Protein AF-A0A9N9BJP9-F1 (afdb_monomer_lite)

Structure (mmCIF, N/CA/C/O backbone):
data_AF-A0A9N9BJP9-F1
#
_entry.id   AF-A0A9N9BJP9-F1
#
loop_
_atom_site.group_PDB
_atom_site.id
_atom_site.type_symbol
_atom_site.label_atom_id
_atom_site.label_alt_id
_atom_site.label_comp_id
_atom_site.label_asym_id
_atom_site.label_entity_id
_atom_site.label_seq_id
_atom_site.pdbx_PDB_ins_code
_atom_site.Cartn_x
_atom_site.Cartn_y
_atom_site.Cartn_z
_atom_site.occupancy
_atom_site.B_iso_or_equiv
_atom_site.auth_seq_id
_atom_site.auth_comp_id
_atom_site.auth_asym_id
_atom_site.auth_atom_id
_atom_site.pdbx_PDB_model_num
ATOM 1 N N . LEU A 1 1 ? -3.721 -9.512 -16.029 1.00 51.00 1 LEU A N 1
ATOM 2 C CA . LEU A 1 1 ? -3.093 -8.735 -14.935 1.00 51.00 1 LEU A CA 1
ATOM 3 C C . LEU A 1 1 ? -4.103 -7.836 -14.221 1.00 51.00 1 LEU A C 1
ATOM 5 O O . LEU A 1 1 ? -4.366 -8.090 -13.059 1.00 51.00 1 LEU A O 1
ATOM 9 N N . ALA A 1 2 ? -4.743 -6.877 -14.905 1.00 48.22 2 ALA A N 1
ATOM 10 C CA . ALA A 1 2 ? -5.698 -5.939 -14.294 1.00 48.22 2 ALA A CA 1
ATOM 11 C C . ALA A 1 2 ? -6.858 -6.609 -13.530 1.00 48.22 2 ALA A C 1
ATOM 13 O O . ALA A 1 2 ? -7.155 -6.204 -12.419 1.00 48.22 2 ALA A O 1
ATOM 14 N N . VAL A 1 3 ? -7.457 -7.680 -14.067 1.00 52.19 3 VAL A N 1
ATOM 15 C CA . VAL A 1 3 ? -8.510 -8.451 -13.369 1.00 52.19 3 VAL A CA 1
ATOM 16 C C . VAL A 1 3 ? -7.966 -9.171 -12.132 1.00 52.19 3 VAL A C 1
ATOM 18 O O . VAL A 1 3 ? -8.630 -9.237 -11.108 1.00 52.19 3 VAL A O 1
ATOM 21 N N . PHE A 1 4 ? -6.736 -9.678 -12.201 1.00 56.03 4 PHE A N 1
ATOM 22 C CA . PHE A 1 4 ? -6.090 -10.377 -11.090 1.00 56.03 4 PHE A CA 1
ATOM 23 C C . PHE A 1 4 ? -5.717 -9.403 -9.967 1.00 56.03 4 PHE A C 1
ATOM 25 O O . PHE A 1 4 ? -5.950 -9.687 -8.800 1.00 56.03 4 PHE A O 1
ATOM 32 N N . VAL A 1 5 ? -5.222 -8.218 -10.334 1.00 58.16 5 VAL A N 1
ATOM 33 C CA . VAL A 1 5 ? -4.972 -7.105 -9.415 1.00 58.16 5 VAL A CA 1
ATOM 34 C C . VAL A 1 5 ? -6.292 -6.588 -8.841 1.00 58.16 5 VAL A C 1
ATOM 36 O O . VAL A 1 5 ? -6.395 -6.417 -7.638 1.00 58.16 5 VAL A O 1
ATOM 39 N N . ALA A 1 6 ? -7.340 -6.431 -9.650 1.00 55.25 6 ALA A N 1
ATOM 40 C CA . ALA A 1 6 ? -8.660 -6.037 -9.166 1.00 55.25 6 ALA A CA 1
ATOM 41 C C . ALA A 1 6 ? -9.241 -7.067 -8.188 1.00 55.25 6 ALA A C 1
ATOM 43 O O . ALA A 1 6 ? -9.764 -6.681 -7.158 1.00 55.25 6 ALA A O 1
ATOM 44 N N . LEU A 1 7 ? -9.110 -8.371 -8.432 1.00 57.06 7 LEU A N 1
ATOM 45 C CA . LEU A 1 7 ? -9.573 -9.396 -7.490 1.00 57.06 7 LEU A CA 1
ATOM 46 C C . LEU A 1 7 ? -8.723 -9.417 -6.211 1.00 57.06 7 LEU A C 1
ATOM 48 O O . LEU A 1 7 ? -9.273 -9.446 -5.113 1.00 57.06 7 LEU A O 1
ATOM 52 N N . ALA A 1 8 ? -7.398 -9.326 -6.341 1.00 59.44 8 ALA A N 1
ATOM 53 C CA . ALA A 1 8 ? -6.474 -9.287 -5.210 1.00 59.44 8 ALA A CA 1
ATOM 54 C C . ALA A 1 8 ? -6.600 -8.007 -4.367 1.00 59.44 8 ALA A C 1
ATOM 56 O O . ALA A 1 8 ? -6.262 -8.029 -3.190 1.00 59.44 8 ALA A O 1
ATOM 57 N N . VAL A 1 9 ? -7.095 -6.908 -4.941 1.00 60.31 9 VAL A N 1
ATOM 58 C CA . VAL A 1 9 ? -7.303 -5.625 -4.253 1.00 60.31 9 VAL A CA 1
ATOM 59 C C . VAL A 1 9 ? -8.758 -5.431 -3.829 1.00 60.31 9 VAL A C 1
ATOM 61 O O . VAL A 1 9 ? -9.011 -4.796 -2.829 1.00 60.31 9 VAL A O 1
ATOM 64 N N . VAL A 1 10 ? -9.766 -5.958 -4.514 1.00 62.53 10 VAL A N 1
ATOM 65 C CA . VAL A 1 10 ? -11.169 -5.701 -4.132 1.00 62.53 10 VAL A CA 1
ATOM 66 C C . VAL A 1 10 ? -11.649 -6.701 -3.081 1.00 62.53 10 VAL A C 1
ATOM 68 O O . VAL A 1 10 ? -12.344 -6.328 -2.136 1.00 62.53 10 VAL A O 1
ATOM 71 N N . ILE A 1 11 ? -11.251 -7.971 -3.196 1.00 63.38 11 ILE A N 1
ATOM 72 C CA . ILE A 1 11 ? -11.727 -9.033 -2.301 1.00 63.38 11 ILE A CA 1
ATOM 73 C C . ILE A 1 11 ? -11.258 -8.828 -0.855 1.00 63.38 11 ILE A C 1
ATOM 75 O O . ILE A 1 11 ? -12.125 -8.787 0.022 1.00 63.38 11 ILE A O 1
ATOM 79 N N . PRO A 1 12 ? -9.956 -8.646 -0.552 1.00 63.62 12 PRO A N 1
ATOM 80 C CA . PRO A 1 12 ? -9.539 -8.446 0.835 1.00 63.62 12 PRO A CA 1
ATOM 81 C C . PRO A 1 12 ? -10.104 -7.152 1.422 1.00 63.62 12 PRO A C 1
ATOM 83 O O . PRO A 1 12 ? -10.356 -7.085 2.621 1.00 63.62 12 PRO A O 1
ATOM 86 N N . PHE A 1 13 ? -10.398 -6.155 0.586 1.00 66.25 13 PHE A N 1
ATOM 87 C CA . PHE A 1 13 ? -10.945 -4.891 1.056 1.00 66.25 13 PHE A CA 1
ATOM 88 C C . PHE A 1 13 ? -12.436 -4.941 1.387 1.00 66.25 13 PHE A C 1
ATOM 90 O O . PHE A 1 13 ? -12.896 -4.205 2.256 1.00 66.25 13 PHE A O 1
ATOM 97 N N . SER A 1 14 ? -13.185 -5.873 0.796 1.00 67.25 14 SER A N 1
ATOM 98 C CA . SER A 1 14 ? -14.571 -6.147 1.202 1.00 67.25 14 SER A CA 1
ATOM 99 C C . SER A 1 14 ? -14.700 -6.682 2.641 1.00 67.25 14 SER A C 1
ATOM 101 O O . SER A 1 14 ? -15.777 -6.604 3.240 1.00 67.25 14 SER A O 1
ATOM 103 N N . LEU A 1 15 ? -13.604 -7.207 3.204 1.00 69.81 15 LEU A N 1
ATOM 104 C CA . LEU A 1 15 ? -13.543 -7.766 4.557 1.00 69.81 15 LEU A CA 1
ATOM 105 C C . LEU A 1 15 ? -13.240 -6.705 5.627 1.00 69.81 15 LEU A C 1
ATOM 107 O O . LEU A 1 15 ? -13.515 -6.940 6.805 1.00 69.81 15 LEU A O 1
ATOM 111 N N . PHE A 1 16 ? -12.714 -5.536 5.244 1.00 72.19 16 PHE A N 1
ATOM 112 C CA . PHE A 1 16 ? -12.505 -4.428 6.174 1.00 72.19 16 PHE A CA 1
ATOM 113 C C . PHE A 1 16 ? -13.831 -3.727 6.454 1.00 72.19 16 PHE A C 1
ATOM 115 O O . PHE A 1 16 ? -14.486 -3.190 5.560 1.00 72.19 16 PHE A O 1
ATOM 122 N N . ARG A 1 17 ? -14.224 -3.730 7.724 1.00 75.25 17 ARG A N 1
ATOM 123 C CA . ARG A 1 17 ? -15.430 -3.071 8.225 1.00 75.25 17 ARG A CA 1
ATOM 124 C C . ARG A 1 17 ? -15.100 -2.343 9.521 1.00 75.25 17 ARG A C 1
ATOM 126 O O . ARG A 1 17 ? -14.260 -2.846 10.274 1.00 75.25 17 ARG A O 1
ATOM 133 N N . PRO A 1 18 ? -15.770 -1.213 9.803 1.00 73.38 18 PRO A N 1
ATOM 134 C CA . PRO A 1 18 ? -15.631 -0.548 11.088 1.00 73.38 18 PRO A CA 1
ATOM 135 C C . PRO A 1 18 ? -16.013 -1.534 12.198 1.00 73.38 18 PRO A C 1
ATOM 137 O O . PRO A 1 18 ? -17.032 -2.221 12.124 1.00 73.38 18 PRO A O 1
ATOM 140 N N . THR A 1 19 ? -15.143 -1.653 13.196 1.00 76.75 19 THR A N 1
ATOM 141 C CA . THR A 1 19 ? -15.304 -2.574 14.324 1.00 76.75 19 THR A CA 1
ATOM 142 C C . THR A 1 19 ? -14.995 -1.851 15.626 1.00 76.75 19 THR A C 1
ATOM 144 O O . THR A 1 19 ? -14.078 -1.024 15.692 1.00 76.75 19 THR A O 1
ATOM 147 N N . GLU A 1 20 ? -15.758 -2.162 16.671 1.00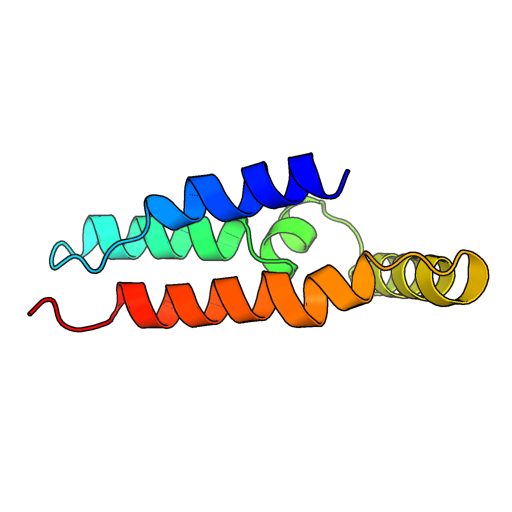 77.81 20 GLU A N 1
ATOM 148 C CA . GLU A 1 20 ? -15.516 -1.655 18.026 1.00 77.81 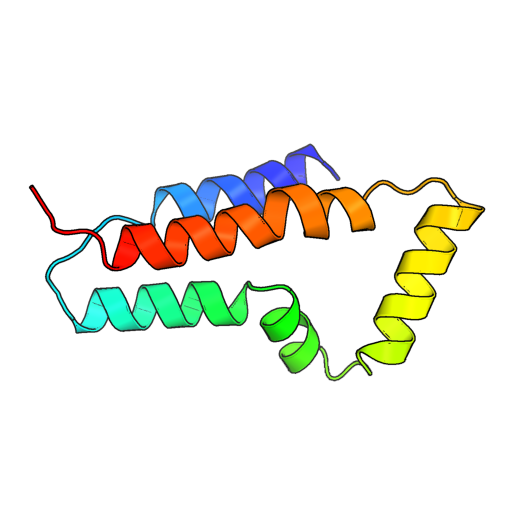20 GLU A CA 1
ATOM 149 C C . GLU A 1 20 ? -14.453 -2.472 18.769 1.00 77.81 20 GLU A C 1
ATOM 151 O O . GLU A 1 20 ? -13.845 -2.003 19.730 1.00 77.81 20 GLU A O 1
ATOM 156 N N . GLN A 1 21 ? -14.170 -3.689 18.296 1.00 83.25 21 GLN A N 1
ATOM 157 C CA . GLN A 1 21 ? -13.156 -4.542 18.898 1.00 83.25 21 GLN A CA 1
ATOM 158 C C . GLN A 1 21 ? -11.758 -4.026 18.545 1.00 83.25 21 GLN A C 1
ATOM 160 O O . GLN A 1 21 ? -11.298 -4.144 17.407 1.00 83.25 21 GLN A O 1
ATOM 165 N N . GLN A 1 22 ? -11.053 -3.500 19.548 1.00 82.00 22 GLN A N 1
ATOM 166 C CA . GLN A 1 22 ? -9.712 -2.925 19.394 1.00 82.00 22 GLN A CA 1
ATOM 167 C C . GLN A 1 22 ? -8.708 -3.905 18.767 1.00 82.00 22 GLN A C 1
ATOM 169 O O . GLN A 1 22 ? -7.879 -3.502 17.955 1.00 82.00 22 GLN A O 1
ATOM 174 N N . LEU A 1 23 ? -8.811 -5.197 19.096 1.00 84.75 23 LEU A N 1
ATOM 175 C CA . LEU A 1 23 ? -7.902 -6.229 18.594 1.00 84.75 23 LEU A CA 1
ATOM 176 C C . LEU A 1 23 ? -8.111 -6.505 17.097 1.00 84.75 23 LEU A C 1
ATOM 178 O O . LEU A 1 23 ? -7.144 -6.549 16.339 1.00 84.75 23 LEU A O 1
ATOM 182 N N . LEU A 1 24 ? -9.368 -6.600 16.645 1.00 82.94 24 LEU A N 1
ATOM 183 C CA . LEU A 1 24 ? -9.691 -6.705 15.217 1.00 82.94 24 LEU A CA 1
ATOM 184 C C . LEU A 1 24 ? -9.263 -5.449 14.457 1.00 82.94 24 LEU A C 1
ATOM 186 O O . LEU A 1 24 ? -8.724 -5.560 13.361 1.00 82.94 24 LEU A O 1
ATOM 190 N N . ARG A 1 25 ? -9.449 -4.266 15.051 1.00 83.19 25 ARG A N 1
ATOM 191 C CA . ARG A 1 25 ? -9.016 -2.993 14.464 1.00 83.19 25 ARG A CA 1
ATOM 192 C C . ARG A 1 25 ? -7.500 -2.953 14.250 1.00 83.19 25 ARG A C 1
ATOM 194 O O . ARG A 1 25 ? -7.039 -2.604 13.166 1.00 83.19 25 ARG A O 1
ATOM 201 N N . ALA A 1 26 ? -6.726 -3.356 15.259 1.00 84.75 26 ALA A N 1
ATOM 202 C CA . ALA A 1 26 ? -5.270 -3.433 15.172 1.00 84.75 26 ALA A CA 1
ATOM 203 C C . ALA A 1 26 ? -4.809 -4.444 14.110 1.00 84.75 26 ALA A C 1
ATOM 205 O O . ALA A 1 26 ? -3.906 -4.149 13.330 1.00 84.75 26 ALA A O 1
ATOM 206 N N . LEU A 1 27 ? -5.464 -5.607 14.029 1.00 86.00 27 LEU A N 1
ATOM 207 C CA . LEU A 1 27 ? -5.153 -6.629 13.029 1.00 86.00 27 LEU A CA 1
ATOM 208 C C . LEU A 1 27 ? -5.467 -6.138 11.609 1.00 86.00 27 LEU A C 1
ATOM 210 O O . LEU A 1 27 ? -4.650 -6.301 10.708 1.00 86.00 27 LEU A O 1
ATOM 214 N N . GLN A 1 28 ? -6.607 -5.471 11.414 1.00 85.56 28 GLN A N 1
ATOM 215 C CA . GLN A 1 28 ? -6.971 -4.881 10.127 1.00 85.56 28 GLN A CA 1
ATOM 216 C C . GLN A 1 28 ? -5.956 -3.822 9.671 1.00 85.56 28 GLN A C 1
ATOM 218 O O . GLN A 1 28 ? -5.554 -3.817 8.508 1.00 85.56 28 GLN A O 1
ATOM 223 N N . LEU A 1 29 ? -5.482 -2.974 10.589 1.00 84.94 29 LEU A N 1
ATOM 224 C CA . LEU A 1 29 ? -4.426 -1.998 10.305 1.00 84.94 29 LEU A CA 1
ATOM 225 C C . LEU A 1 29 ? -3.093 -2.652 9.977 1.00 84.94 29 LEU A C 1
ATOM 227 O O . LEU A 1 29 ? -2.418 -2.208 9.055 1.00 84.94 29 LEU A O 1
ATOM 231 N N . PHE A 1 30 ? -2.718 -3.705 10.701 1.00 85.50 30 PHE A N 1
ATOM 232 C CA . PHE A 1 30 ? -1.494 -4.445 10.419 1.00 85.50 30 PHE A CA 1
ATOM 233 C C . PHE A 1 30 ? -1.520 -5.038 9.007 1.00 85.50 30 PHE A C 1
ATOM 235 O O . PHE A 1 30 ? -0.560 -4.892 8.254 1.00 85.50 30 PHE A O 1
ATOM 242 N N . VAL A 1 31 ? -2.647 -5.632 8.608 1.00 85.75 31 VAL A N 1
ATOM 243 C CA . VAL A 1 31 ? -2.827 -6.165 7.252 1.00 85.75 31 VAL A CA 1
ATOM 244 C C . VAL A 1 31 ? -2.769 -5.046 6.206 1.00 85.75 31 VAL A C 1
ATOM 246 O O . VAL A 1 31 ? -2.062 -5.192 5.210 1.00 85.75 31 VAL A O 1
ATOM 249 N N . LEU A 1 32 ? -3.437 -3.908 6.435 1.00 85.12 32 LEU A N 1
ATOM 250 C CA . LEU A 1 32 ? -3.359 -2.735 5.550 1.00 85.12 32 LEU A CA 1
ATOM 2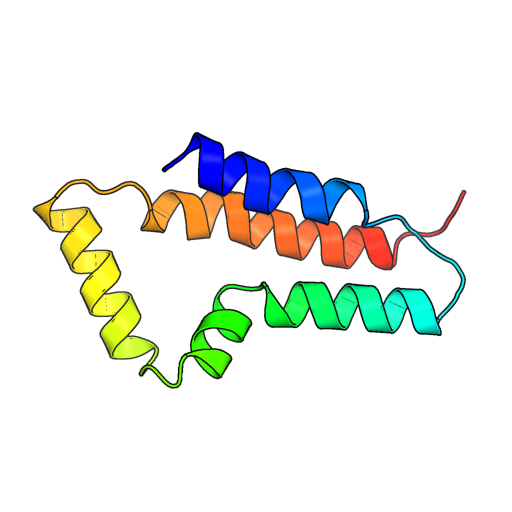51 C C . LEU A 1 32 ? -1.926 -2.200 5.422 1.00 85.12 32 LEU A C 1
ATOM 253 O O . LEU A 1 32 ? -1.505 -1.834 4.326 1.00 85.12 32 LEU A O 1
ATOM 257 N N . LEU A 1 33 ? -1.163 -2.187 6.518 1.00 84.50 33 LEU A N 1
ATO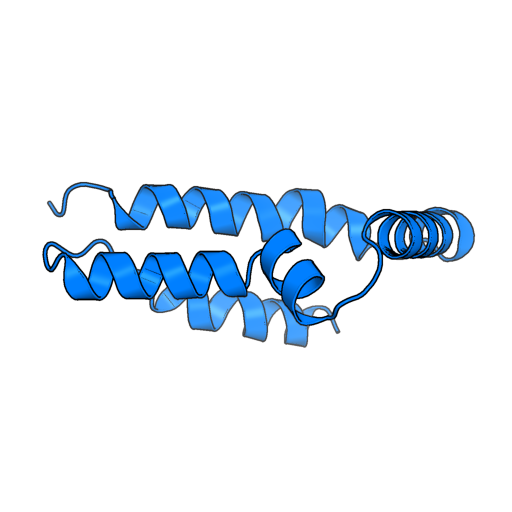M 258 C CA . LEU A 1 33 ? 0.231 -1.751 6.538 1.00 84.50 33 LEU A CA 1
ATOM 259 C C . LEU A 1 33 ? 1.113 -2.689 5.709 1.00 84.50 33 LEU A C 1
ATOM 261 O O . LEU A 1 33 ? 1.889 -2.218 4.884 1.00 84.50 33 LEU A O 1
ATOM 265 N N . VAL A 1 34 ? 0.963 -4.002 5.885 1.00 84.00 34 VAL A N 1
ATOM 266 C CA . VAL A 1 34 ? 1.721 -5.025 5.147 1.00 84.00 34 VAL A CA 1
ATOM 267 C C . VAL A 1 34 ? 1.425 -4.975 3.649 1.00 84.00 34 VAL A C 1
ATOM 269 O O . VAL A 1 34 ? 2.340 -5.058 2.835 1.00 84.00 34 VAL A O 1
ATOM 272 N N . ILE A 1 35 ? 0.153 -4.814 3.285 1.00 82.50 35 ILE A N 1
ATOM 273 C CA . ILE A 1 35 ? -0.303 -4.776 1.892 1.00 82.50 35 ILE A CA 1
ATOM 274 C C . ILE A 1 35 ? 0.010 -3.418 1.236 1.00 82.50 35 ILE A C 1
ATOM 276 O O . ILE A 1 35 ? 0.081 -3.323 0.011 1.00 82.50 35 ILE A O 1
ATOM 280 N N . SER A 1 36 ? 0.252 -2.357 2.012 1.00 83.25 36 SER A N 1
ATOM 281 C CA . SER A 1 36 ? 0.618 -1.048 1.465 1.00 83.25 36 SER A CA 1
ATOM 282 C C . SER A 1 36 ? 1.870 -1.118 0.573 1.00 83.25 36 SER A C 1
ATOM 284 O O . SER A 1 36 ? 2.767 -1.916 0.848 1.00 83.25 36 SER A O 1
ATOM 286 N N . PRO A 1 37 ? 1.987 -0.273 -0.473 1.00 77.88 37 PRO A N 1
ATOM 287 C CA . PRO A 1 37 ? 3.198 -0.208 -1.291 1.00 77.88 37 PRO A CA 1
ATOM 288 C C . PRO A 1 37 ? 4.502 -0.121 -0.475 1.00 77.88 37 PRO A C 1
ATOM 290 O O . PRO A 1 37 ? 5.410 -0.902 -0.757 1.00 77.88 37 PRO A O 1
ATOM 293 N N . PRO A 1 38 ? 4.619 0.732 0.567 1.00 79.69 38 PRO A N 1
ATOM 294 C CA . PRO A 1 38 ? 5.818 0.742 1.404 1.00 79.69 38 PRO A CA 1
ATOM 295 C C . PRO A 1 38 ? 5.991 -0.537 2.241 1.00 79.69 38 PRO A C 1
ATOM 297 O O . PRO A 1 38 ? 7.124 -0.968 2.434 1.00 79.69 38 PRO A O 1
ATOM 300 N N . GLY A 1 39 ? 4.910 -1.173 2.706 1.00 79.94 39 GLY A N 1
ATOM 301 C CA . GLY A 1 39 ? 4.972 -2.447 3.433 1.00 79.94 39 GLY A CA 1
ATOM 302 C C . GLY A 1 39 ? 5.466 -3.610 2.573 1.00 79.94 39 GLY A C 1
ATOM 303 O O . GLY A 1 39 ? 6.346 -4.362 2.989 1.00 79.94 39 GLY A O 1
ATOM 304 N N . LEU A 1 40 ? 4.970 -3.711 1.339 1.00 79.25 40 LEU A N 1
ATOM 305 C CA . LEU A 1 40 ? 5.437 -4.696 0.364 1.00 79.25 40 LEU A CA 1
ATOM 306 C C . LEU A 1 40 ? 6.902 -4.460 -0.017 1.00 79.25 40 LEU A C 1
ATOM 308 O O . LEU A 1 40 ? 7.666 -5.417 -0.128 1.00 79.25 40 LEU A O 1
ATOM 312 N N . LEU A 1 41 ? 7.312 -3.196 -0.163 1.00 79.88 41 LEU A N 1
ATOM 313 C CA . LEU A 1 41 ? 8.709 -2.849 -0.420 1.00 79.88 41 LEU A CA 1
ATOM 314 C C . LEU A 1 41 ? 9.618 -3.254 0.744 1.00 79.88 41 LEU A C 1
ATOM 316 O O . LEU A 1 41 ? 10.628 -3.914 0.512 1.00 79.88 41 LEU A O 1
ATOM 320 N N . LEU A 1 42 ? 9.221 -2.957 1.984 1.00 82.25 42 LEU A N 1
ATOM 321 C CA . LEU A 1 42 ? 9.939 -3.389 3.188 1.00 82.25 42 LEU A CA 1
ATOM 322 C C . LEU A 1 42 ? 10.094 -4.914 3.266 1.00 82.25 42 LEU A C 1
ATOM 324 O O . LEU A 1 42 ? 11.172 -5.395 3.605 1.00 82.25 42 LEU A O 1
ATOM 328 N N . LEU A 1 43 ? 9.051 -5.676 2.922 1.00 81.06 43 LEU A N 1
ATOM 329 C CA . LEU A 1 43 ? 9.098 -7.143 2.916 1.00 81.06 43 LEU A CA 1
ATOM 330 C C . LEU A 1 43 ? 9.955 -7.715 1.787 1.00 81.06 43 LEU A C 1
ATOM 332 O O . LEU A 1 43 ? 10.561 -8.770 1.950 1.00 81.06 43 LEU A O 1
ATOM 336 N N . SER A 1 44 ? 10.001 -7.031 0.644 1.00 79.25 44 SER A N 1
ATOM 337 C CA . SER A 1 44 ? 10.800 -7.463 -0.503 1.00 79.25 44 SER A CA 1
ATOM 338 C C . SER A 1 44 ? 12.307 -7.295 -0.283 1.00 79.25 44 SER A C 1
ATOM 340 O O . SER A 1 44 ? 13.094 -7.932 -0.978 1.00 79.25 44 SER A O 1
ATOM 342 N N . GLY A 1 45 ? 12.716 -6.442 0.666 1.00 78.50 45 GLY A N 1
ATOM 343 C CA . GLY A 1 45 ? 14.122 -6.109 0.916 1.00 78.50 45 GLY A CA 1
ATOM 344 C C . GLY A 1 45 ? 14.794 -5.348 -0.233 1.00 78.50 45 GLY A C 1
ATOM 345 O O . GLY A 1 45 ? 16.011 -5.185 -0.227 1.00 78.50 45 GLY A O 1
ATOM 346 N N . VAL A 1 46 ? 14.020 -4.901 -1.225 1.00 82.44 46 VAL A N 1
ATOM 347 C CA . VAL A 1 46 ? 14.520 -4.173 -2.392 1.00 82.44 46 VAL A CA 1
ATOM 348 C C . VAL A 1 46 ? 14.698 -2.698 -2.046 1.00 82.44 46 VAL A C 1
ATOM 350 O O . VAL A 1 46 ? 13.834 -2.084 -1.417 1.00 82.44 46 VAL A O 1
ATOM 353 N N . ASP A 1 47 ? 15.798 -2.106 -2.514 1.00 83.81 47 ASP A N 1
ATOM 354 C CA . ASP A 1 47 ? 16.021 -0.669 -2.401 1.00 83.81 47 ASP A CA 1
ATOM 355 C C . ASP A 1 47 ? 14.888 0.113 -3.072 1.00 83.81 47 ASP A C 1
ATOM 357 O O . ASP A 1 47 ? 14.669 0.037 -4.285 1.00 83.81 47 ASP A O 1
ATOM 361 N N . ILE A 1 48 ? 14.199 0.931 -2.272 1.00 79.38 48 ILE A N 1
ATOM 362 C CA . ILE A 1 48 ? 13.045 1.738 -2.699 1.00 79.38 48 ILE A CA 1
ATOM 363 C C . ILE A 1 48 ? 13.398 2.591 -3.922 1.00 79.38 48 ILE A C 1
ATOM 365 O O . ILE A 1 48 ? 12.602 2.711 -4.852 1.00 79.38 48 ILE A O 1
ATOM 369 N N . ARG A 1 49 ? 14.611 3.158 -3.938 1.00 81.75 49 ARG A N 1
ATOM 370 C CA . ARG A 1 49 ? 15.101 4.009 -5.028 1.00 81.75 49 ARG A CA 1
ATOM 371 C C . ARG A 1 49 ? 15.257 3.226 -6.331 1.00 81.75 49 ARG A C 1
ATOM 373 O O . ARG A 1 49 ? 14.763 3.681 -7.355 1.00 81.75 49 ARG A O 1
ATOM 380 N N . ALA A 1 50 ? 15.868 2.043 -6.273 1.00 83.94 50 ALA A N 1
ATOM 381 C CA . ALA A 1 50 ? 16.062 1.186 -7.440 1.00 83.94 50 ALA A CA 1
ATOM 382 C C . ALA A 1 50 ? 14.723 0.670 -7.991 1.00 83.94 50 ALA A C 1
ATOM 384 O O . ALA A 1 50 ? 14.513 0.659 -9.202 1.00 83.94 50 ALA A O 1
ATOM 385 N N . PHE A 1 51 ? 13.783 0.308 -7.110 1.00 82.62 51 PHE A N 1
ATOM 386 C CA . PHE A 1 51 ? 12.441 -0.109 -7.518 1.00 82.62 51 PHE A CA 1
ATOM 387 C C . PHE A 1 51 ? 11.652 1.026 -8.187 1.00 82.62 51 PHE A C 1
ATOM 389 O O . PHE A 1 51 ? 11.014 0.809 -9.216 1.00 82.62 51 PHE A O 1
ATOM 396 N N . LEU A 1 52 ? 11.707 2.239 -7.626 1.00 80.81 52 LEU A N 1
ATOM 397 C CA . LEU A 1 52 ? 11.059 3.421 -8.201 1.00 80.81 52 LEU A CA 1
ATOM 398 C C . LEU A 1 52 ? 11.659 3.799 -9.555 1.00 80.81 52 LEU A C 1
ATOM 400 O O . LEU A 1 52 ? 10.906 4.069 -10.483 1.00 80.81 52 LEU A O 1
ATOM 404 N N . GLU A 1 53 ? 12.987 3.795 -9.685 1.00 85.88 53 GLU A N 1
ATOM 405 C CA . GLU A 1 53 ? 13.667 4.067 -10.958 1.00 85.88 53 GLU A CA 1
ATOM 406 C C . GLU A 1 53 ? 13.291 3.023 -12.019 1.00 85.88 53 GLU A C 1
ATOM 408 O O . GLU A 1 53 ? 12.959 3.389 -13.149 1.00 85.88 53 GLU A O 1
ATOM 413 N N . TRP A 1 54 ? 13.237 1.740 -11.642 1.00 84.56 54 TRP A N 1
ATOM 414 C CA . TRP A 1 54 ? 12.777 0.671 -12.526 1.00 84.56 54 TRP A CA 1
ATOM 415 C C . TRP A 1 54 ? 11.319 0.874 -12.967 1.00 84.56 54 TRP A C 1
ATOM 417 O O . TRP A 1 54 ? 11.040 0.904 -14.166 1.00 84.56 54 TRP A O 1
ATOM 427 N N . GLN A 1 55 ? 10.395 1.102 -12.028 1.00 80.88 55 GLN A N 1
ATOM 428 C CA . GLN A 1 55 ? 8.981 1.356 -12.331 1.00 80.88 55 GLN A CA 1
ATOM 429 C C . GLN A 1 55 ? 8.760 2.613 -13.184 1.00 80.88 55 GLN A C 1
ATOM 431 O O . GLN A 1 55 ? 7.899 2.625 -14.064 1.00 80.88 55 GLN A O 1
ATOM 436 N N . LEU A 1 56 ? 9.541 3.670 -12.953 1.00 84.56 56 LEU A N 1
ATOM 437 C CA . LEU A 1 56 ? 9.485 4.889 -13.754 1.00 84.56 56 LEU A CA 1
ATOM 438 C C . LEU A 1 56 ? 9.983 4.630 -15.182 1.00 84.56 56 LEU A C 1
ATOM 440 O O . LEU A 1 56 ? 9.374 5.111 -16.137 1.00 84.56 56 LEU A O 1
ATOM 444 N N . SER A 1 57 ? 11.055 3.847 -15.340 1.00 86.56 57 SER A N 1
ATOM 445 C CA . SER A 1 57 ? 11.562 3.464 -16.661 1.00 86.56 57 SER A CA 1
ATOM 446 C C . SER A 1 57 ? 10.562 2.601 -17.435 1.00 86.56 57 SER A C 1
ATOM 448 O O . SER A 1 57 ? 10.310 2.868 -18.605 1.00 86.56 57 SER A O 1
ATOM 450 N N . GLU A 1 58 ? 9.908 1.643 -16.773 1.00 82.44 58 GLU A N 1
ATOM 451 C CA . GLU A 1 58 ? 8.820 0.834 -17.336 1.00 82.44 58 GLU A CA 1
ATOM 452 C C . GLU A 1 58 ? 7.658 1.709 -17.827 1.00 82.44 58 GLU A C 1
ATOM 454 O O . GLU A 1 58 ? 7.141 1.513 -18.928 1.00 82.44 58 GLU A O 1
ATOM 459 N N . TYR A 1 59 ? 7.267 2.714 -17.040 1.00 81.69 59 TYR A N 1
ATOM 460 C CA . TYR A 1 59 ? 6.225 3.658 -17.436 1.00 81.69 59 TYR A CA 1
ATOM 461 C C . TYR A 1 59 ? 6.641 4.496 -18.655 1.00 81.69 59 TYR A C 1
ATOM 463 O O . TYR A 1 59 ? 5.881 4.599 -19.615 1.00 81.69 59 TYR A O 1
ATOM 471 N N . LEU A 1 60 ? 7.845 5.073 -18.641 1.00 83.06 60 LEU A N 1
ATOM 472 C CA . LEU A 1 60 ? 8.319 5.969 -19.702 1.00 83.06 60 LEU A CA 1
ATOM 473 C C . LEU A 1 60 ? 8.640 5.240 -21.014 1.00 83.06 60 LEU A C 1
ATOM 475 O O . LEU A 1 60 ? 8.437 5.807 -22.084 1.00 83.06 60 LEU A O 1
ATOM 479 N N . VAL A 1 61 ? 9.150 4.008 -20.938 1.00 80.56 61 VAL A N 1
ATOM 480 C CA . VAL A 1 61 ? 9.631 3.247 -22.102 1.00 80.56 61 VAL A CA 1
ATOM 481 C C . VAL A 1 61 ? 8.553 2.323 -22.662 1.00 80.56 61 VAL A C 1
ATOM 483 O O . VAL A 1 61 ? 8.380 2.262 -23.877 1.00 80.56 61 VAL A O 1
ATOM 486 N N . LEU A 1 62 ? 7.821 1.608 -21.801 1.00 75.50 62 LEU A N 1
ATOM 487 C CA . LEU A 1 62 ? 6.806 0.635 -22.225 1.00 75.50 62 LEU A CA 1
ATOM 488 C C . LEU A 1 62 ? 5.372 1.171 -22.134 1.00 75.50 62 LEU A C 1
ATOM 490 O O . LEU A 1 62 ? 4.445 0.493 -22.575 1.00 75.50 62 LEU A O 1
ATOM 494 N N . GLY A 1 63 ? 5.163 2.363 -21.563 1.00 77.50 63 GLY A N 1
ATOM 495 C CA . GLY A 1 63 ? 3.819 2.905 -21.340 1.00 77.50 63 GLY A CA 1
ATOM 496 C C . GLY A 1 63 ? 3.022 2.101 -20.309 1.00 77.50 63 GLY A C 1
ATOM 497 O O . GLY A 1 63 ? 1.794 2.066 -20.363 1.00 77.50 63 GLY A O 1
ATOM 498 N N . ASN A 1 64 ? 3.699 1.395 -19.398 1.00 77.50 64 ASN A N 1
ATOM 499 C CA . ASN A 1 64 ? 3.042 0.497 -18.454 1.00 77.50 64 ASN A CA 1
ATOM 500 C C . ASN A 1 64 ? 2.296 1.281 -17.360 1.00 77.50 64 ASN A C 1
ATOM 502 O O . ASN A 1 64 ? 2.899 1.985 -16.556 1.00 77.50 64 ASN A O 1
ATOM 506 N N . TYR A 1 65 ? 0.977 1.108 -17.268 1.00 76.62 65 TYR A N 1
ATOM 507 C CA . TYR A 1 65 ? 0.115 1.836 -16.327 1.00 76.62 65 TYR A CA 1
ATOM 508 C C . TYR A 1 65 ? 0.168 1.330 -14.874 1.00 76.62 65 TYR A C 1
ATOM 510 O O . TYR A 1 65 ? -0.639 1.756 -14.046 1.00 76.62 65 TYR A O 1
ATOM 518 N N . LEU A 1 66 ? 1.098 0.437 -14.530 1.00 75.62 66 LEU A N 1
ATOM 519 C CA . LEU A 1 66 ? 1.204 -0.103 -13.173 1.00 75.62 66 LEU A CA 1
ATOM 520 C C . LEU A 1 66 ? 1.531 0.986 -12.141 1.00 75.62 66 LEU A C 1
ATOM 522 O O . LEU A 1 66 ? 0.858 1.072 -11.117 1.00 75.62 66 LEU A O 1
ATOM 526 N N . LEU A 1 67 ? 2.495 1.860 -12.438 1.00 77.00 67 LEU A N 1
ATOM 527 C CA . LEU A 1 67 ? 2.866 2.977 -11.567 1.00 77.00 67 LEU A CA 1
ATOM 528 C C . LEU A 1 67 ? 1.683 3.938 -11.308 1.00 77.00 67 LEU A C 1
ATOM 530 O O . LEU A 1 67 ? 1.347 4.149 -10.140 1.00 77.00 67 LEU A O 1
ATOM 534 N N . PRO A 1 68 ? 0.993 4.488 -12.331 1.00 79.06 68 PRO A N 1
ATOM 535 C CA . PRO A 1 68 ? -0.167 5.343 -12.087 1.00 79.06 68 PRO A CA 1
ATOM 536 C C . PRO A 1 68 ? -1.323 4.598 -11.409 1.00 79.06 68 PRO A C 1
ATOM 538 O O . PRO A 1 68 ? -1.991 5.183 -10.564 1.00 79.06 68 PRO A O 1
ATOM 541 N N . PHE A 1 69 ? -1.541 3.308 -11.680 1.00 80.50 69 PHE A N 1
ATOM 542 C CA . PHE A 1 69 ? -2.540 2.520 -10.948 1.00 80.50 69 PHE A CA 1
ATOM 543 C C . PHE A 1 69 ? -2.206 2.404 -9.451 1.00 80.50 69 PHE A C 1
ATOM 545 O O . PHE A 1 69 ? -3.069 2.626 -8.596 1.00 80.50 69 PHE A O 1
ATOM 552 N N . VAL A 1 70 ? -0.949 2.083 -9.122 1.00 80.12 70 VAL A N 1
ATOM 553 C CA . VAL A 1 70 ? -0.489 1.954 -7.733 1.00 80.12 70 VAL A CA 1
ATOM 554 C C . VAL A 1 70 ? -0.636 3.289 -6.995 1.00 80.12 70 VAL A C 1
ATOM 556 O O . VAL A 1 70 ? -1.159 3.322 -5.880 1.00 80.12 70 VAL A O 1
ATOM 559 N N . CYS A 1 71 ? -0.236 4.391 -7.631 1.00 80.31 71 CYS A N 1
ATOM 560 C CA . CYS A 1 71 ? -0.239 5.723 -7.027 1.00 80.31 71 CYS A CA 1
ATOM 561 C C . CYS A 1 71 ? -1.628 6.375 -6.958 1.00 80.31 71 CYS A C 1
ATOM 563 O O . CYS A 1 71 ? -1.935 7.038 -5.970 1.00 80.31 71 CYS A O 1
ATOM 565 N N . CYS A 1 72 ? -2.468 6.222 -7.984 1.00 80.38 72 CYS A N 1
ATOM 566 C CA . CYS A 1 72 ? -3.742 6.944 -8.090 1.00 80.38 72 CYS A CA 1
ATOM 567 C C . CYS A 1 72 ? -4.951 6.130 -7.627 1.00 80.38 72 CYS A C 1
ATOM 569 O O . CYS A 1 72 ? -5.987 6.714 -7.319 1.00 80.38 72 CYS A O 1
ATOM 571 N N . THR A 1 73 ? -4.855 4.801 -7.586 1.00 80.56 73 THR A N 1
ATOM 572 C CA . THR A 1 73 ? -5.984 3.938 -7.216 1.00 80.56 73 THR A CA 1
ATOM 573 C C . THR A 1 73 ? -5.656 3.126 -5.976 1.00 80.56 73 THR A C 1
ATOM 575 O O . THR A 1 73 ? -6.277 3.319 -4.937 1.00 80.56 73 THR A O 1
ATOM 578 N N . TYR A 1 74 ? -4.637 2.272 -6.045 1.00 80.81 74 TYR A N 1
ATOM 579 C CA . TYR A 1 74 ? -4.346 1.313 -4.982 1.00 80.81 74 TYR A CA 1
ATOM 580 C C . TYR A 1 74 ? -3.983 1.972 -3.645 1.00 80.81 74 TYR A C 1
ATOM 582 O O . TYR A 1 74 ? -4.587 1.672 -2.614 1.00 80.81 74 TYR A O 1
ATOM 590 N N . TRP A 1 75 ? -3.023 2.899 -3.654 1.00 82.50 75 TRP A N 1
ATOM 591 C CA . TRP A 1 75 ? -2.578 3.566 -2.434 1.00 82.50 75 TRP A CA 1
ATOM 592 C C . TRP A 1 75 ? -3.691 4.428 -1.815 1.00 82.50 75 TRP A C 1
ATOM 594 O O . TRP A 1 75 ? -3.975 4.243 -0.62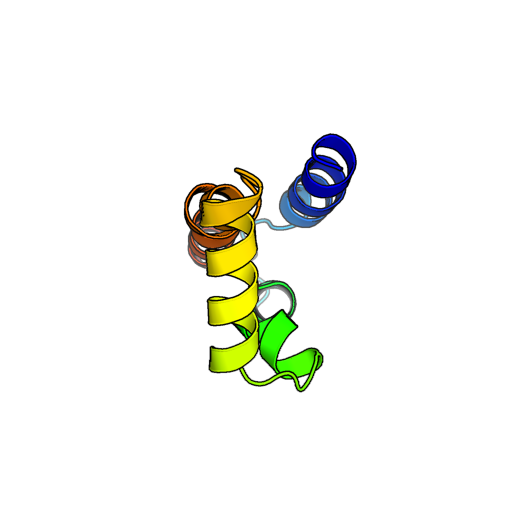6 1.00 82.50 75 TRP A O 1
ATOM 604 N N . PRO A 1 76 ? -4.389 5.311 -2.560 1.00 83.75 76 PRO A N 1
ATOM 605 C CA . PRO A 1 76 ? -5.503 6.073 -2.000 1.00 83.75 76 PRO A CA 1
ATOM 606 C C . PRO A 1 76 ? -6.597 5.186 -1.399 1.00 83.75 76 PRO A C 1
ATOM 608 O O . PRO A 1 76 ? -7.131 5.523 -0.344 1.00 83.75 76 PRO A O 1
ATOM 611 N N . THR A 1 77 ? -6.892 4.028 -2.003 1.00 83.94 77 THR A N 1
ATOM 612 C CA . THR A 1 77 ? -7.835 3.058 -1.428 1.00 83.94 77 THR A CA 1
ATOM 613 C C . THR A 1 77 ? -7.350 2.529 -0.074 1.00 83.94 77 THR A C 1
ATOM 615 O O . THR A 1 77 ? -8.123 2.540 0.879 1.00 83.94 77 THR A O 1
ATOM 618 N N . ILE A 1 78 ? -6.076 2.149 0.073 1.00 83.88 78 ILE A N 1
ATOM 619 C CA . ILE A 1 78 ? -5.511 1.711 1.369 1.00 83.88 78 ILE A CA 1
ATOM 620 C C . ILE A 1 78 ? -5.664 2.783 2.448 1.00 83.88 78 ILE A C 1
ATOM 622 O O . ILE A 1 78 ? -6.090 2.476 3.563 1.00 83.88 78 ILE A O 1
ATOM 626 N N . LEU A 1 79 ? -5.372 4.042 2.117 1.00 83.44 79 LEU A N 1
ATOM 627 C CA . LEU A 1 79 ? -5.524 5.156 3.056 1.00 83.44 79 LEU A CA 1
ATOM 628 C C . LEU A 1 79 ? -6.988 5.382 3.447 1.00 83.44 79 LEU A C 1
ATOM 630 O O . LEU A 1 79 ? -7.285 5.553 4.630 1.00 83.44 79 LEU A O 1
ATOM 634 N N . ALA A 1 80 ? -7.904 5.333 2.477 1.00 84.00 80 ALA A N 1
ATOM 635 C CA . ALA A 1 80 ? -9.336 5.458 2.734 1.00 84.00 80 ALA A CA 1
ATOM 636 C C . ALA A 1 80 ? -9.834 4.358 3.683 1.00 84.00 80 ALA A C 1
ATOM 638 O O . ALA A 1 80 ? -10.559 4.641 4.634 1.00 84.00 80 ALA A O 1
ATOM 639 N N . TYR A 1 81 ? -9.388 3.116 3.487 1.00 81.81 81 TYR A N 1
ATOM 640 C CA . TYR A 1 81 ? -9.731 2.010 4.377 1.00 81.81 81 TYR A CA 1
ATOM 641 C C . TYR A 1 81 ? -9.104 2.129 5.764 1.00 81.81 81 TYR A C 1
ATOM 643 O O . TYR A 1 81 ? -9.766 1.795 6.743 1.00 81.81 81 TYR A O 1
ATOM 651 N N . GLY A 1 82 ? -7.896 2.687 5.874 1.00 80.69 82 GLY A N 1
ATOM 652 C CA . GLY A 1 82 ? -7.327 3.070 7.165 1.00 80.69 82 GLY A CA 1
ATOM 653 C C . GLY A 1 82 ? -8.278 3.974 7.952 1.00 80.69 82 GLY A C 1
ATOM 654 O O . GLY A 1 82 ? -8.545 3.709 9.117 1.00 80.69 82 GLY A O 1
ATOM 655 N N . ILE A 1 83 ? -8.874 4.976 7.300 1.00 81.12 83 ILE A N 1
ATOM 656 C CA . ILE A 1 83 ? -9.853 5.877 7.927 1.00 81.12 83 ILE A CA 1
ATOM 657 C C . ILE A 1 83 ? -11.156 5.137 8.272 1.00 81.12 83 ILE A C 1
ATOM 659 O O . ILE A 1 83 ? -11.673 5.299 9.376 1.00 81.12 83 ILE A O 1
ATOM 663 N N . ILE A 1 84 ? -11.673 4.295 7.367 1.00 81.88 84 ILE A N 1
ATOM 664 C CA . ILE A 1 84 ? -12.918 3.528 7.572 1.00 81.88 84 ILE A CA 1
ATOM 665 C C . ILE A 1 84 ? -12.816 2.595 8.783 1.00 81.88 84 ILE A C 1
ATOM 667 O O . ILE A 1 84 ? -13.770 2.474 9.546 1.00 81.88 84 ILE A O 1
ATOM 671 N N . VAL A 1 85 ? -11.663 1.964 9.000 1.00 80.56 85 VAL A N 1
ATOM 672 C CA . VAL A 1 85 ? -11.426 1.068 10.145 1.00 80.56 85 VAL A CA 1
ATOM 673 C C . VAL A 1 85 ? -11.543 1.806 11.492 1.00 80.56 85 VAL A C 1
ATOM 675 O O . VAL A 1 85 ? -11.944 1.210 12.494 1.00 80.56 85 VAL A O 1
ATOM 678 N N . PHE A 1 86 ? -11.250 3.111 11.517 1.00 76.00 86 PHE A N 1
ATOM 679 C CA . PHE A 1 86 ? -11.420 3.981 12.686 1.00 76.00 86 PHE A CA 1
ATOM 680 C C . PHE A 1 86 ? -12.753 4.734 12.724 1.00 76.00 86 PHE A C 1
ATOM 682 O O . PHE A 1 86 ? -13.029 5.412 13.717 1.00 76.00 86 PHE A O 1
ATOM 689 N N . ALA A 1 87 ? -13.575 4.637 11.678 1.00 79.38 87 ALA A N 1
ATOM 690 C CA . ALA A 1 87 ? -14.858 5.316 11.638 1.00 79.38 87 ALA A CA 1
ATOM 691 C C . ALA A 1 87 ? -15.792 4.773 12.738 1.00 79.38 87 ALA A C 1
ATOM 693 O O . ALA A 1 87 ? -15.766 3.573 13.036 1.00 79.38 87 ALA A O 1
ATOM 694 N N . PRO A 1 88 ? -16.615 5.638 13.360 1.00 70.00 88 PRO A N 1
ATOM 695 C CA . PRO A 1 88 ? -17.574 5.204 14.366 1.00 70.00 88 PRO A CA 1
ATOM 696 C C . PRO A 1 88 ? -18.583 4.234 13.742 1.00 70.00 88 PRO A C 1
ATOM 698 O O . PRO A 1 88 ? -19.136 4.506 12.673 1.00 70.00 88 PRO A O 1
ATOM 701 N N . VAL A 1 89 ? -18.819 3.107 14.416 1.00 67.69 89 VAL A N 1
ATOM 702 C CA . VAL A 1 89 ? -19.888 2.172 14.055 1.00 67.69 89 VAL A CA 1
ATOM 703 C C . VAL A 1 89 ? -21.203 2.856 14.440 1.00 67.69 89 VAL A C 1
ATOM 705 O O . VAL A 1 89 ? -21.407 3.172 15.609 1.00 67.69 89 VAL A O 1
ATOM 708 N N . ARG A 1 90 ? -22.043 3.181 13.455 1.00 57.09 90 ARG A N 1
ATOM 709 C CA . ARG A 1 90 ? -23.408 3.680 13.682 1.00 57.09 90 ARG A CA 1
ATOM 710 C C . ARG A 1 90 ? -24.404 2.539 13.613 1.00 57.09 90 ARG A C 1
ATOM 712 O O . ARG A 1 90 ? -24.217 1.677 12.725 1.00 57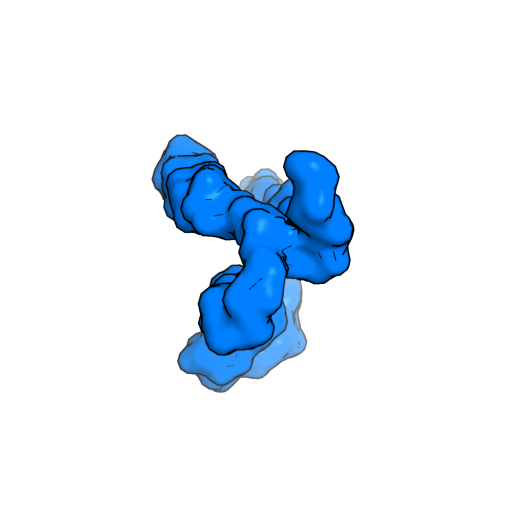.09 90 ARG A O 1
#

Radius of gyration: 15.09 Å; chains: 1; bounding box: 40×17×42 Å

Sequence (90 aa):
LAVFVALAVVIPFSLFRPTEQQLLRALQLFVLLVISPPGLLLLSGVDIRAFLEWQLSEYLVLGNYLLPFVCCTYWPTILAYGIIVFAPVR

Organism: NCBI:txid144539

Foldseek 3Di:
DVVVVCCVQVVVLVVQAADPPPVVLVVNLVVLCCPQPVNVCVVVVDDPVVVVVVVVCCCVPVVDCPVVCNVVPRNVSSVVSNVRNVDDDD

Secondary structure (DSSP, 8-state):
-HHHHHHHHHHHHHT----S-HHHHHHHHHHHHHHSHHHHHHHHT--HHHHHHHHHHHHHHH--THHHHIIIIIHHHHHHHHHHHHS---

pLDDT: mean 77.06, std 9.29, range [48.22, 86.56]